Protein AF-A0A540LVG8-F1 (afdb_monomer)

InterPro domains:
  IPR021109 Aspartic peptidase domain superfamily [G3DSA:2.40.70.10] (1-71)
  IPR021109 Aspartic peptidase domain superfamily [SSF50630] (3-68)
  IPR032799 Xylanase inhibitor, C-terminal [PF14541] (2-68)

Solvent-accessible surface area (backbone atoms only — not comparable to full-atom values): 5016 Å² total; per-residue (Å²): 139,89,88,67,85,86,53,95,62,94,85,63,62,69,72,57,41,53,54,52,51,55,52,52,51,59,79,41,61,89,49,61,73,47,82,58,55,86,95,46,76,82,34,64,58,65,91,73,46,53,81,50,100,90,41,68,66,64,87,87,84,85,82,85,59,99,67,81,83,82,125

Foldseek 3Di:
DDDDPVDPDDDDDPVVVVVVLVVQCVQVVVFDFDDDDPPGDTHTDQVPWDADPVGTPGDDDDDDDPDPPPD

Secondary structure (DSSP, 8-state):
----SS-SS----HHHHHHHHHHHHHHTTTS-EE---TT-S-EE-GGGS-EETTEES--------S-----

Radius of gyration: 14.21 Å; Cα contacts (8 Å, |Δi|>4): 34; chains: 1; bounding box: 31×29×33 Å

Structure (mmCIF, N/CA/C/O backbone):
data_AF-A0A540LVG8-F1
#
_entry.id   AF-A0A540LVG8-F1
#
loop_
_atom_site.group_PDB
_atom_site.id
_atom_site.type_symbol
_atom_site.label_atom_id
_atom_site.label_alt_id
_atom_site.label_comp_id
_atom_site.label_asym_id
_atom_site.label_entity_id
_atom_site.label_seq_id
_atom_site.pdbx_PDB_ins_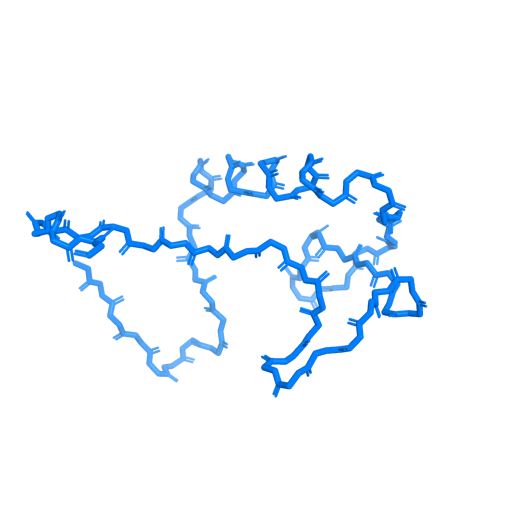code
_atom_site.Cartn_x
_atom_site.Cartn_y
_atom_site.Cartn_z
_atom_site.occupancy
_atom_site.B_iso_or_equiv
_atom_site.auth_seq_id
_atom_site.auth_comp_id
_atom_site.auth_asym_id
_atom_site.auth_atom_id
_atom_site.pdbx_PDB_model_num
ATOM 1 N N . MET A 1 1 ? -12.540 -0.490 17.101 1.00 68.56 1 MET A N 1
ATOM 2 C CA . MET A 1 1 ? -11.349 -0.969 16.366 1.00 68.56 1 MET A CA 1
ATOM 3 C C . MET A 1 1 ? -11.119 -2.405 16.797 1.00 68.56 1 MET A C 1
ATOM 5 O O . MET A 1 1 ? -11.073 -2.630 17.996 1.00 68.56 1 MET A O 1
ATOM 9 N N . ASN A 1 2 ? -11.107 -3.365 15.871 1.00 81.12 2 ASN A N 1
ATOM 10 C CA . ASN A 1 2 ? -10.903 -4.776 16.208 1.00 81.12 2 ASN A CA 1
ATOM 11 C C . ASN A 1 2 ? -9.481 -5.185 15.815 1.00 81.12 2 ASN A C 1
ATOM 13 O O . ASN A 1 2 ? -9.069 -4.908 14.688 1.00 81.12 2 ASN A O 1
ATOM 17 N N . ILE A 1 3 ? -8.758 -5.827 16.729 1.00 89.69 3 ILE A N 1
ATOM 18 C CA . ILE A 1 3 ? -7.419 -6.370 16.488 1.00 89.69 3 ILE A CA 1
ATOM 19 C C . ILE A 1 3 ? -7.562 -7.890 16.441 1.00 89.69 3 ILE A C 1
ATOM 21 O O . ILE A 1 3 ? -8.187 -8.485 17.314 1.00 89.69 3 ILE A O 1
ATOM 25 N N . SER A 1 4 ? -7.021 -8.516 15.399 1.00 93.88 4 SER A N 1
ATO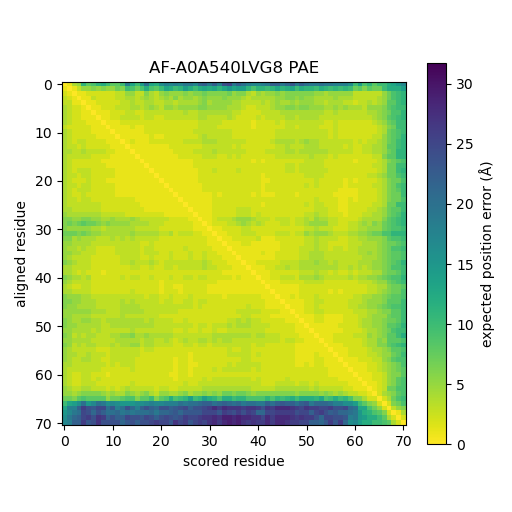M 26 C CA . SER A 1 4 ? -7.185 -9.947 15.140 1.00 93.88 4 SER A CA 1
ATOM 27 C C . SER A 1 4 ? -5.834 -10.609 14.914 1.00 93.88 4 SER A C 1
ATOM 29 O O . SER A 1 4 ? -5.017 -10.089 14.162 1.00 93.88 4 SER A O 1
ATOM 31 N N . THR A 1 5 ? -5.634 -11.775 15.527 1.00 96.19 5 THR A N 1
ATOM 32 C CA . THR A 1 5 ? -4.502 -12.681 15.264 1.00 96.19 5 THR A CA 1
ATOM 33 C C . THR A 1 5 ? -4.873 -13.822 14.314 1.00 96.19 5 THR A C 1
ATOM 35 O O . THR A 1 5 ? -3.998 -14.537 13.842 1.00 96.19 5 THR A O 1
ATOM 38 N N . VAL A 1 6 ? -6.168 -13.988 14.013 1.00 97.38 6 VAL A N 1
ATOM 39 C CA . VAL A 1 6 ? -6.680 -15.003 13.076 1.00 97.38 6 VAL A CA 1
ATOM 40 C C . VAL A 1 6 ? -6.378 -14.606 11.631 1.00 97.38 6 VAL A C 1
ATOM 42 O O . VAL A 1 6 ? -6.095 -15.459 10.795 1.00 97.38 6 VAL A O 1
ATOM 45 N N . ASN A 1 7 ? -6.425 -13.304 11.334 1.00 93.88 7 ASN A N 1
ATOM 46 C CA . ASN A 1 7 ? -6.141 -12.776 10.004 1.00 93.88 7 ASN A CA 1
ATOM 47 C C . ASN A 1 7 ? -4.660 -12.370 9.908 1.00 93.88 7 ASN A C 1
ATOM 49 O O . ASN A 1 7 ? -4.257 -11.444 10.611 1.00 93.88 7 ASN A O 1
ATOM 53 N N . PRO A 1 8 ? -3.851 -12.985 9.025 1.00 95.06 8 PRO A N 1
ATOM 54 C CA . PRO A 1 8 ? -2.416 -12.695 8.925 1.00 95.06 8 PRO A CA 1
ATOM 55 C C . PRO A 1 8 ? -2.100 -11.351 8.247 1.00 95.06 8 PRO A C 1
ATOM 57 O O . PRO A 1 8 ? -0.951 -10.917 8.240 1.00 95.06 8 PRO A O 1
ATOM 60 N N . TYR A 1 9 ? -3.105 -10.694 7.662 1.00 95.56 9 TYR A N 1
ATOM 61 C CA . TYR A 1 9 ? -2.978 -9.414 6.970 1.00 95.56 9 TYR A CA 1
ATOM 62 C C . TYR A 1 9 ? -4.099 -8.464 7.383 1.00 95.56 9 TYR A C 1
ATOM 64 O O . TYR A 1 9 ? -5.197 -8.891 7.746 1.00 95.56 9 TYR A O 1
ATOM 72 N N . THR A 1 10 ? -3.843 -7.162 7.264 1.00 94.56 10 THR A N 1
ATOM 73 C CA . THR A 1 10 ? -4.841 -6.126 7.538 1.00 94.56 10 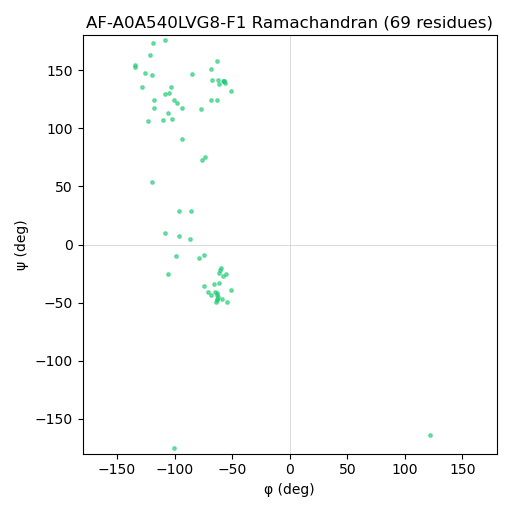THR A CA 1
ATOM 74 C C . THR A 1 10 ? -6.017 -6.229 6.572 1.00 94.56 10 THR A C 1
ATOM 76 O O . THR A 1 10 ? -5.851 -6.150 5.353 1.00 94.56 10 THR A O 1
ATOM 79 N N . ILE A 1 11 ? -7.225 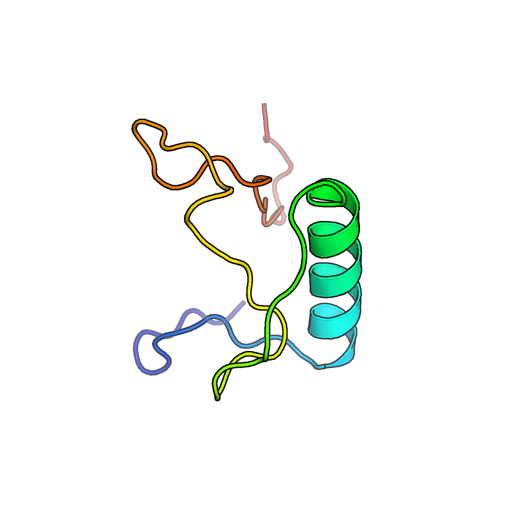-6.343 7.123 1.00 94.81 11 ILE A N 1
ATOM 80 C CA . ILE A 1 11 ? -8.474 -6.321 6.360 1.00 94.81 11 ILE A CA 1
ATOM 81 C C . ILE A 1 11 ? -9.088 -4.926 6.470 1.00 94.81 11 ILE A C 1
ATOM 83 O O . ILE A 1 11 ? -9.346 -4.433 7.566 1.00 94.81 11 ILE A O 1
ATOM 87 N N . LEU A 1 12 ? -9.351 -4.300 5.323 1.00 94.50 12 LEU A N 1
ATOM 88 C CA . LEU A 1 12 ? -9.996 -2.991 5.224 1.00 94.50 12 LEU A CA 1
ATOM 89 C C . LEU A 1 12 ? -11.305 -3.112 4.442 1.00 94.50 12 LEU A C 1
ATOM 91 O O . LEU A 1 12 ? -11.391 -3.865 3.470 1.00 94.50 12 LEU A O 1
ATOM 95 N N . LYS A 1 13 ? -12.314 -2.312 4.813 1.00 95.94 13 LYS A N 1
ATOM 96 C CA . LYS A 1 13 ? -13.512 -2.130 3.978 1.00 95.94 13 LYS A CA 1
ATOM 97 C C . LYS A 1 13 ? -13.078 -1.633 2.596 1.00 95.94 13 LYS A C 1
ATOM 99 O O . LYS A 1 13 ? -12.200 -0.780 2.503 1.00 95.94 13 LYS A O 1
ATOM 104 N N . THR A 1 14 ? -13.716 -2.114 1.531 1.00 96.81 14 THR A N 1
ATOM 105 C CA . THR A 1 14 ? -13.308 -1.854 0.138 1.00 96.81 14 THR A CA 1
ATOM 106 C C . THR A 1 14 ? -13.087 -0.374 -0.188 1.00 96.81 14 THR A C 1
ATOM 108 O O . THR A 1 14 ? -12.124 -0.045 -0.874 1.00 96.81 14 THR A O 1
ATOM 111 N N . SER A 1 15 ? -13.924 0.533 0.330 1.00 97.38 15 SER A N 1
ATOM 112 C CA . SER A 1 15 ? -13.746 1.979 0.132 1.00 97.38 15 SER A CA 1
ATOM 113 C C . SER A 1 15 ? -12.429 2.490 0.724 1.00 97.38 15 SER A C 1
ATOM 115 O O . SER A 1 15 ? -11.692 3.205 0.052 1.00 97.38 15 SER A O 1
ATOM 117 N N . LEU A 1 16 ? -12.098 2.073 1.949 1.00 95.50 16 LEU A N 1
ATOM 118 C CA . LEU A 1 16 ? -10.860 2.449 2.628 1.00 95.50 16 LEU A CA 1
ATOM 119 C C . LEU A 1 16 ? -9.643 1.781 1.981 1.00 95.50 16 LEU A C 1
ATOM 121 O O . LEU A 1 16 ? -8.629 2.439 1.773 1.00 95.50 16 LEU A O 1
ATOM 125 N N . TYR A 1 17 ? -9.767 0.507 1.596 1.00 96.38 17 TYR A N 1
ATOM 126 C CA . TYR A 1 17 ? -8.729 -0.208 0.854 1.00 96.38 17 TYR A CA 1
ATOM 127 C C . TYR A 1 17 ? -8.337 0.539 -0.426 1.00 96.38 17 TYR A C 1
ATOM 129 O O . TYR A 1 17 ? -7.158 0.790 -0.659 1.00 96.38 17 TYR A O 1
ATOM 137 N N . ASN A 1 18 ? -9.323 0.941 -1.234 1.00 97.25 18 ASN A N 1
ATOM 138 C CA . ASN A 1 18 ? -9.071 1.636 -2.494 1.00 97.25 18 ASN A CA 1
ATOM 139 C C . ASN A 1 18 ? -8.392 2.993 -2.271 1.00 97.25 18 ASN A C 1
ATOM 141 O O . ASN A 1 18 ? -7.436 3.313 -2.974 1.00 97.25 18 ASN A O 1
ATOM 145 N N . VAL A 1 19 ? -8.851 3.776 -1.288 1.00 97.69 19 VAL A N 1
ATOM 146 C CA . VAL A 1 19 ? -8.240 5.075 -0.957 1.00 97.69 19 VAL A CA 1
ATOM 147 C C . VAL A 1 19 ? -6.799 4.892 -0.479 1.00 97.69 19 VAL A C 1
ATOM 149 O O . VAL A 1 19 ? -5.902 5.550 -1.004 1.00 97.69 19 VAL A O 1
ATOM 152 N N . MET A 1 20 ? -6.560 3.960 0.448 1.00 96.56 20 MET A N 1
ATOM 153 C CA . MET A 1 20 ? -5.228 3.702 0.995 1.00 96.56 20 MET A CA 1
ATOM 154 C C . MET A 1 20 ? -4.256 3.210 -0.082 1.00 96.56 20 MET A C 1
ATOM 156 O O . MET A 1 20 ? -3.153 3.736 -0.200 1.00 96.56 20 MET A O 1
ATOM 160 N N . VAL A 1 21 ? -4.664 2.239 -0.907 1.00 97.06 21 VAL A N 1
ATOM 161 C CA . VAL A 1 21 ? -3.817 1.713 -1.989 1.00 97.06 21 VAL A CA 1
ATOM 162 C C . VAL A 1 21 ? -3.512 2.795 -3.019 1.00 97.06 21 VAL A C 1
ATOM 164 O O . VAL A 1 21 ? -2.371 2.899 -3.461 1.00 97.06 21 VAL A O 1
ATOM 167 N N . ASN A 1 22 ? -4.492 3.623 -3.384 1.00 97.06 22 ASN A N 1
ATOM 168 C CA . ASN A 1 22 ? -4.267 4.716 -4.326 1.00 97.06 22 ASN A CA 1
ATOM 169 C C . ASN A 1 22 ? -3.295 5.764 -3.768 1.00 97.06 22 ASN A C 1
ATOM 171 O O . ASN A 1 22 ? -2.442 6.236 -4.515 1.00 97.06 22 ASN A O 1
ATOM 175 N N . ALA A 1 23 ? -3.404 6.117 -2.484 1.00 97.75 23 ALA A N 1
ATOM 176 C CA . ALA A 1 23 ? -2.463 7.026 -1.831 1.00 97.75 23 ALA A CA 1
ATOM 177 C C . ALA A 1 23 ? -1.052 6.422 -1.787 1.00 97.75 23 ALA A C 1
ATOM 179 O O . ALA A 1 23 ? -0.104 7.037 -2.265 1.00 97.75 23 ALA A O 1
ATOM 180 N N . PHE A 1 24 ? -0.925 5.174 -1.332 1.00 97.19 24 PHE A N 1
ATOM 181 C CA . PHE A 1 24 ? 0.361 4.488 -1.250 1.00 97.19 24 PHE A CA 1
ATOM 182 C C . PHE A 1 24 ? 1.050 4.383 -2.618 1.00 97.19 24 PHE A C 1
ATOM 184 O O . PHE A 1 24 ? 2.222 4.719 -2.743 1.00 97.19 24 PHE A O 1
ATOM 191 N N . VAL A 1 25 ? 0.319 3.976 -3.665 1.00 96.31 25 VAL A N 1
ATOM 192 C CA . VAL A 1 25 ? 0.850 3.860 -5.038 1.00 96.31 25 VAL A CA 1
ATOM 193 C C . VAL A 1 25 ? 1.333 5.208 -5.584 1.00 96.31 25 VAL A C 1
ATOM 195 O O . VAL A 1 25 ? 2.296 5.227 -6.347 1.00 96.31 25 VAL A O 1
ATOM 198 N N . LYS A 1 26 ? 0.696 6.324 -5.205 1.00 96.75 26 LYS A N 1
ATOM 199 C CA . LYS A 1 26 ? 1.153 7.668 -5.592 1.00 96.75 26 LYS A CA 1
ATOM 200 C C . LYS A 1 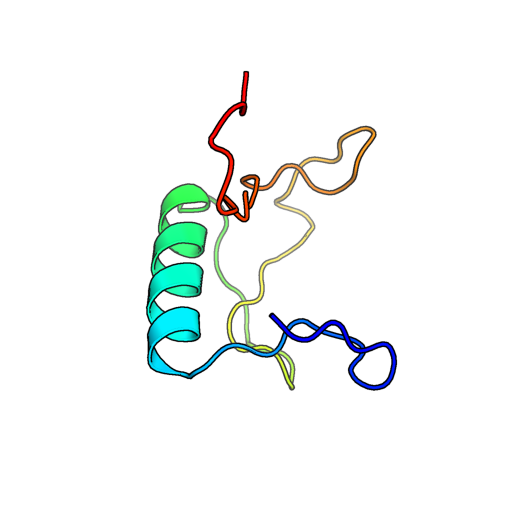26 ? 2.479 8.030 -4.926 1.00 96.75 26 LYS A C 1
ATOM 202 O O . LYS A 1 26 ? 3.372 8.518 -5.609 1.00 96.75 26 LYS A O 1
ATOM 207 N N . GLU A 1 27 ? 2.632 7.733 -3.640 1.00 97.06 27 GLU A N 1
ATOM 208 C CA . GLU A 1 27 ? 3.877 7.999 -2.909 1.00 97.06 27 GLU A CA 1
ATOM 209 C C . GLU A 1 27 ? 5.051 7.155 -3.430 1.00 97.06 27 GLU A C 1
ATOM 211 O O . GLU A 1 27 ? 6.184 7.627 -3.513 1.00 97.06 27 GLU A O 1
ATOM 216 N N . VAL A 1 28 ? 4.785 5.922 -3.879 1.00 95.25 28 VAL A N 1
ATOM 217 C CA . VAL A 1 28 ? 5.794 5.061 -4.521 1.00 95.25 28 VAL A CA 1
ATOM 218 C C . VAL A 1 28 ? 5.770 5.122 -6.050 1.00 95.25 28 VAL A C 1
ATOM 220 O O . VAL A 1 28 ? 6.161 4.155 -6.699 1.00 95.25 28 VAL A O 1
ATOM 223 N N . ALA A 1 29 ? 5.361 6.240 -6.662 1.00 93.50 29 ALA A N 1
ATOM 224 C CA . ALA A 1 29 ? 5.175 6.339 -8.120 1.00 93.50 29 ALA A CA 1
ATOM 225 C C . ALA A 1 29 ? 6.410 5.951 -8.962 1.00 93.50 29 ALA A C 1
ATOM 227 O O . ALA A 1 29 ? 6.271 5.531 -10.110 1.00 93.50 29 ALA A O 1
ATOM 228 N N . LYS A 1 30 ? 7.622 6.063 -8.400 1.00 92.88 30 LYS A N 1
ATOM 229 C CA . LYS A 1 30 ? 8.879 5.659 -9.057 1.00 92.88 30 LYS A CA 1
ATOM 230 C C . LYS A 1 30 ? 9.143 4.147 -9.021 1.00 92.88 30 LYS A C 1
ATOM 232 O O . LYS A 1 30 ? 10.051 3.684 -9.705 1.00 92.88 30 LYS A O 1
ATOM 237 N N . ILE A 1 31 ? 8.382 3.382 -8.238 1.00 94.06 31 ILE A N 1
ATOM 238 C CA . ILE A 1 31 ? 8.493 1.927 -8.109 1.00 94.06 31 ILE A CA 1
ATOM 239 C C . ILE A 1 31 ? 7.365 1.294 -8.942 1.00 94.06 31 ILE A C 1
ATOM 241 O O . ILE A 1 31 ? 6.197 1.354 -8.549 1.00 94.06 31 ILE A O 1
ATOM 245 N N . PRO A 1 32 ? 7.675 0.658 -10.089 1.00 91.62 32 PRO A N 1
ATOM 246 C CA . PRO A 1 32 ? 6.653 0.070 -10.943 1.00 91.62 32 PRO A CA 1
ATOM 247 C C . PRO A 1 32 ? 5.875 -1.035 -10.230 1.00 91.62 32 PRO A C 1
ATOM 249 O O . PRO A 1 32 ? 6.453 -1.905 -9.564 1.00 91.62 32 PRO A O 1
ATOM 252 N N . ARG A 1 33 ? 4.554 -1.043 -10.431 1.00 95.38 33 ARG A N 1
ATOM 253 C CA . ARG A 1 33 ? 3.725 -2.186 -10.045 1.00 95.38 33 ARG A CA 1
ATOM 254 C C . ARG A 1 33 ? 4.064 -3.385 -10.921 1.00 95.38 33 ARG A C 1
ATOM 256 O O . ARG A 1 33 ? 4.272 -3.254 -12.124 1.00 95.38 33 ARG A O 1
ATOM 263 N N . VAL A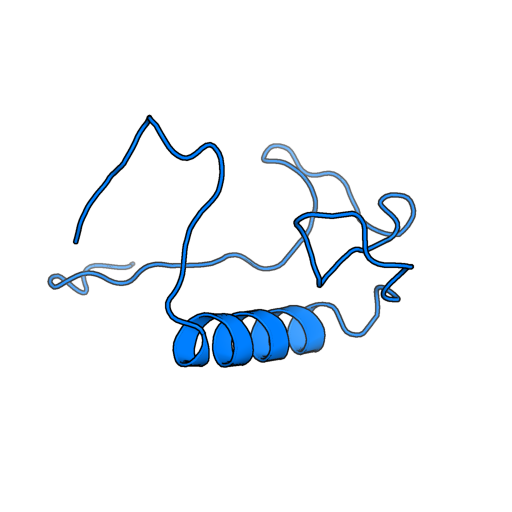 1 34 ? 4.067 -4.559 -10.308 1.00 97.06 34 VAL A N 1
ATOM 264 C CA . VAL A 1 34 ? 4.178 -5.842 -11.006 1.00 97.06 34 VAL A CA 1
ATOM 265 C C . VAL A 1 34 ? 2.846 -6.582 -10.966 1.00 97.06 34 VAL A C 1
ATOM 267 O O . VAL A 1 34 ? 1.882 -6.131 -10.338 1.00 97.06 34 VAL A O 1
ATOM 270 N N . LYS A 1 35 ? 2.788 -7.730 -11.647 1.00 97.88 35 LYS A N 1
ATOM 271 C CA . LYS A 1 35 ? 1.624 -8.616 -11.624 1.00 97.88 35 LYS A CA 1
ATOM 272 C C . LYS A 1 35 ? 1.214 -8.912 -10.177 1.00 97.88 35 LYS A C 1
ATOM 274 O O . LYS A 1 35 ? 2.049 -9.243 -9.339 1.00 97.88 35 LYS A O 1
ATOM 279 N N . ALA A 1 36 ? -0.082 -8.782 -9.913 1.00 97.69 36 ALA A N 1
ATOM 280 C CA . ALA A 1 36 ? -0.670 -9.090 -8.621 1.00 97.69 36 ALA A CA 1
ATOM 281 C C . ALA A 1 36 ? -0.483 -10.574 -8.265 1.00 97.69 36 ALA A C 1
ATOM 283 O O . ALA A 1 36 ? -0.613 -11.448 -9.127 1.00 97.69 36 ALA A O 1
ATOM 284 N N . VAL A 1 37 ? -0.216 -10.843 -6.989 1.00 97.69 37 VAL A N 1
ATOM 285 C CA . VAL A 1 37 ? -0.107 -12.191 -6.424 1.00 97.69 37 VAL A CA 1
ATOM 286 C C . VAL A 1 37 ? -1.197 -12.333 -5.374 1.00 97.69 37 VAL A C 1
ATOM 288 O O . VAL A 1 37 ? -1.208 -11.585 -4.399 1.00 97.69 37 VAL A O 1
ATOM 291 N N . ALA A 1 38 ? -2.127 -13.268 -5.582 1.00 95.69 38 ALA A N 1
ATOM 292 C CA . ALA A 1 38 ? -3.242 -13.477 -4.665 1.00 95.69 38 ALA A CA 1
ATOM 293 C C . ALA A 1 38 ? -2.733 -13.752 -3.232 1.00 95.69 38 ALA A C 1
ATOM 295 O O . ALA A 1 38 ? -1.755 -14.484 -3.075 1.00 95.69 38 ALA A O 1
ATOM 296 N N . PRO A 1 39 ? -3.372 -13.178 -2.193 1.00 95.62 39 PRO A N 1
ATOM 297 C CA . PRO A 1 39 ? -4.612 -12.387 -2.225 1.00 95.62 39 PRO A CA 1
ATOM 298 C C . PRO A 1 39 ? -4.419 -10.877 -2.500 1.00 95.62 39 PRO A C 1
ATOM 300 O O . PRO A 1 39 ? -5.384 -10.112 -2.448 1.00 95.62 39 PRO A O 1
ATOM 303 N N . PHE A 1 40 ? -3.201 -10.416 -2.787 1.00 96.81 40 PHE A N 1
ATOM 304 C CA . PHE A 1 40 ? -2.873 -8.996 -2.922 1.00 96.81 40 PHE A CA 1
ATOM 305 C C . PHE A 1 40 ? -3.148 -8.448 -4.320 1.00 96.81 40 PHE A C 1
ATOM 307 O O . PHE A 1 40 ? -2.961 -9.125 -5.328 1.00 96.81 40 PHE A O 1
ATOM 314 N N . ARG A 1 41 ? -3.553 -7.173 -4.387 1.00 94.56 41 ARG A N 1
ATOM 315 C CA . ARG A 1 41 ? -3.798 -6.469 -5.659 1.00 94.56 41 ARG A CA 1
ATOM 316 C C . ARG A 1 41 ? -2.702 -5.466 -6.010 1.00 94.56 41 ARG A C 1
ATOM 318 O O . ARG A 1 41 ? -2.516 -5.182 -7.189 1.00 94.56 41 ARG A O 1
ATOM 325 N N . ALA A 1 42 ? -1.973 -4.932 -5.029 1.00 95.62 42 ALA A N 1
ATOM 326 C CA . ALA A 1 42 ? -0.853 -4.012 -5.234 1.00 95.62 42 ALA A CA 1
ATOM 327 C C . ALA A 1 42 ? 0.466 -4.709 -4.879 1.00 95.62 42 ALA A C 1
ATOM 329 O O . ALA A 1 42 ? 0.745 -4.951 -3.710 1.00 95.62 42 ALA A O 1
ATOM 330 N N . CYS A 1 43 ? 1.251 -5.049 -5.902 1.00 97.12 43 CYS A N 1
ATOM 331 C CA . CYS A 1 43 ? 2.533 -5.734 -5.765 1.00 97.12 43 CYS A CA 1
ATOM 332 C C . CYS A 1 43 ? 3.625 -4.931 -6.477 1.00 97.12 43 CYS A C 1
ATOM 334 O O . CYS A 1 43 ? 3.360 -4.304 -7.506 1.00 97.12 43 CYS A O 1
ATOM 336 N N . PHE A 1 44 ? 4.847 -4.987 -5.951 1.00 96.88 44 PHE A N 1
ATOM 337 C CA . PHE A 1 44 ? 6.010 -4.248 -6.448 1.00 96.88 44 PHE A CA 1
ATOM 338 C C . PHE A 1 44 ? 7.229 -5.168 -6.529 1.00 96.88 44 PHE A C 1
ATOM 340 O O . PHE A 1 44 ? 7.326 -6.145 -5.785 1.00 96.88 44 PHE A O 1
ATOM 347 N N . ASN A 1 45 ? 8.165 -4.861 -7.428 1.00 95.19 45 ASN A N 1
ATOM 348 C CA . ASN A 1 45 ? 9.435 -5.579 -7.494 1.00 95.19 45 ASN A CA 1
ATOM 349 C C . ASN A 1 45 ? 10.362 -5.099 -6.370 1.00 95.19 45 ASN A C 1
ATOM 351 O O . ASN A 1 45 ? 10.783 -3.943 -6.373 1.00 95.19 45 ASN A O 1
ATOM 355 N N . SER A 1 46 ? 10.716 -5.992 -5.445 1.00 94.38 46 SER A N 1
ATOM 356 C CA . SER A 1 46 ? 11.574 -5.674 -4.298 1.00 94.38 46 SER A CA 1
ATOM 357 C C . SER A 1 46 ? 12.972 -5.192 -4.689 1.00 94.38 46 SER A C 1
ATOM 359 O O . SER A 1 46 ? 13.565 -4.426 -3.940 1.00 94.38 46 SER A O 1
ATOM 361 N N . LYS A 1 47 ? 13.480 -5.551 -5.878 1.00 95.19 47 LYS A N 1
ATOM 362 C CA . LYS A 1 47 ? 14.782 -5.068 -6.380 1.00 95.19 47 LYS A CA 1
ATOM 363 C C . LYS A 1 47 ? 14.844 -3.545 -6.544 1.00 95.19 47 LYS A C 1
ATOM 365 O O . LYS A 1 47 ? 15.932 -2.984 -6.548 1.00 95.19 47 LYS A O 1
ATOM 370 N N . ASN A 1 48 ? 13.689 -2.894 -6.677 1.00 95.19 48 ASN A N 1
ATOM 371 C CA . ASN A 1 48 ? 13.573 -1.446 -6.849 1.00 95.19 48 ASN A CA 1
ATOM 372 C C . ASN A 1 48 ? 13.298 -0.716 -5.523 1.00 95.19 48 ASN A C 1
ATOM 374 O O . ASN A 1 48 ? 12.989 0.474 -5.540 1.00 95.19 48 ASN A O 1
ATOM 378 N N . ILE A 1 49 ? 13.349 -1.420 -4.389 1.00 96.44 49 ILE A N 1
ATOM 379 C CA . ILE A 1 49 ? 13.038 -0.875 -3.068 1.00 96.44 49 ILE A CA 1
ATOM 380 C C . ILE A 1 49 ? 14.293 -0.972 -2.204 1.00 96.44 49 ILE A C 1
ATOM 382 O O . ILE A 1 49 ? 14.860 -2.049 -2.036 1.00 96.44 49 ILE A O 1
ATOM 386 N N . GLY A 1 50 ? 14.731 0.162 -1.653 1.00 96.19 50 GLY A N 1
ATOM 387 C CA . GLY A 1 50 ? 15.863 0.194 -0.729 1.00 96.19 50 GLY A CA 1
ATOM 388 C C . GLY A 1 50 ? 15.579 -0.596 0.551 1.00 96.19 50 GLY A C 1
ATOM 389 O O . GLY A 1 50 ? 14.426 -0.792 0.931 1.00 96.19 50 GLY A O 1
ATOM 390 N N . SER A 1 51 ? 16.631 -1.027 1.245 1.00 96.75 51 SER A N 1
ATOM 391 C CA . SER A 1 51 ? 16.514 -1.660 2.561 1.00 96.75 51 SER A CA 1
ATOM 392 C C . SER A 1 51 ? 16.907 -0.672 3.651 1.00 96.75 51 SER A C 1
ATOM 394 O O . SER A 1 51 ? 17.923 0.011 3.539 1.00 96.75 51 SER A O 1
ATOM 396 N N . THR A 1 52 ? 16.126 -0.622 4.723 1.00 97.44 52 THR A N 1
ATOM 397 C CA . THR A 1 52 ? 16.422 0.153 5.933 1.00 97.44 52 THR A CA 1
ATOM 398 C C . THR A 1 52 ? 16.545 -0.785 7.133 1.00 97.44 52 THR A C 1
ATOM 400 O O . THR A 1 52 ? 16.237 -1.974 7.038 1.00 97.44 52 THR A O 1
ATOM 403 N N . ARG A 1 53 ? 16.939 -0.252 8.296 1.00 97.69 53 ARG A N 1
ATOM 404 C CA . ARG A 1 53 ? 16.977 -1.011 9.559 1.00 97.69 53 ARG A CA 1
ATOM 405 C C . ARG A 1 53 ? 15.610 -1.595 9.955 1.00 97.69 53 ARG A C 1
ATOM 407 O O . ARG A 1 53 ? 15.570 -2.595 10.658 1.00 97.69 53 ARG A O 1
ATOM 414 N N . VAL A 1 54 ? 14.510 -0.970 9.531 1.00 97.00 54 VAL A N 1
ATOM 415 C CA . VAL A 1 54 ? 13.135 -1.329 9.930 1.00 97.00 54 VAL A CA 1
ATOM 416 C C . VAL A 1 54 ? 12.335 -1.992 8.804 1.00 97.00 54 VAL A C 1
ATOM 418 O O . VAL A 1 54 ? 11.131 -2.186 8.938 1.00 97.00 54 VAL A O 1
ATOM 421 N N . GLY A 1 55 ? 12.995 -2.355 7.699 1.00 96.38 55 GL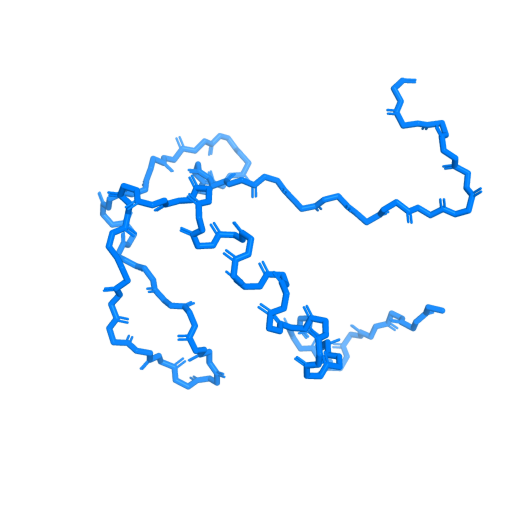Y A N 1
ATOM 422 C CA . GLY A 1 55 ? 12.369 -3.005 6.549 1.00 96.38 55 GLY A CA 1
ATOM 423 C C . GLY A 1 55 ? 12.532 -2.225 5.240 1.00 96.38 55 GLY A C 1
ATOM 424 O O . GLY A 1 55 ? 13.403 -1.353 5.140 1.00 96.38 55 GLY A O 1
ATOM 425 N N . PRO A 1 56 ? 11.733 -2.550 4.209 1.00 96.88 56 PRO A N 1
ATOM 426 C CA . PRO A 1 56 ? 11.791 -1.883 2.912 1.00 96.88 56 PRO A CA 1
ATOM 427 C C . PRO A 1 56 ? 11.549 -0.371 3.025 1.00 96.88 56 PRO A C 1
ATOM 429 O O . PRO A 1 56 ? 10.686 0.067 3.782 1.00 96.88 56 PRO A O 1
ATOM 432 N N . ALA A 1 57 ? 12.289 0.426 2.255 1.00 96.38 57 ALA A N 1
ATOM 433 C CA . ALA A 1 57 ? 12.170 1.881 2.193 1.00 96.38 57 ALA A CA 1
ATOM 434 C C . ALA A 1 57 ? 10.897 2.296 1.433 1.00 96.38 57 ALA A C 1
ATOM 436 O O . ALA A 1 57 ? 10.948 2.690 0.266 1.00 96.38 57 ALA A O 1
ATOM 437 N N . VAL A 1 58 ? 9.749 2.158 2.092 1.00 96.31 58 VAL A N 1
ATOM 438 C CA . VAL A 1 58 ? 8.420 2.525 1.587 1.00 96.31 58 VAL A CA 1
ATOM 439 C C . VAL A 1 58 ? 7.755 3.549 2.519 1.00 96.31 58 VAL A C 1
ATOM 441 O O . VAL A 1 58 ? 8.207 3.708 3.653 1.00 96.31 58 VAL A O 1
ATOM 444 N N . PRO A 1 59 ? 6.702 4.256 2.071 1.00 96.88 59 PRO A N 1
ATOM 445 C CA . PRO A 1 59 ? 5.988 5.224 2.897 1.00 96.88 59 PRO A CA 1
ATOM 446 C C . PRO A 1 59 ? 5.434 4.600 4.181 1.00 96.88 59 PRO A C 1
ATOM 448 O O . PRO A 1 59 ? 4.911 3.482 4.161 1.00 96.88 59 PRO A O 1
ATOM 451 N N . TYR A 1 60 ? 5.515 5.347 5.282 1.00 96.31 60 TYR A N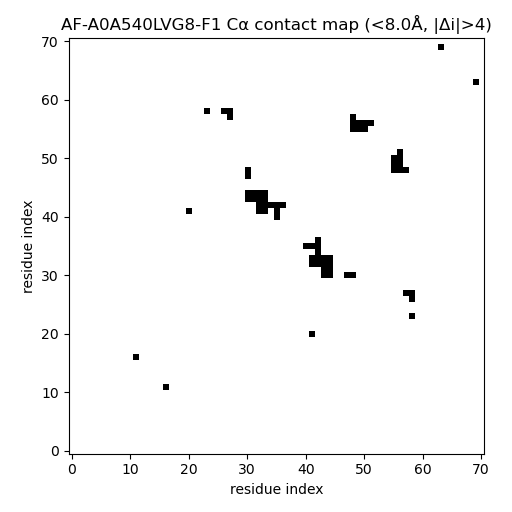 1
ATOM 452 C CA . TYR A 1 60 ? 4.874 4.982 6.543 1.00 96.31 60 TYR A CA 1
ATOM 453 C C . TYR A 1 60 ? 3.346 5.059 6.425 1.00 96.31 60 TYR A C 1
ATOM 455 O O . TYR A 1 60 ? 2.800 5.828 5.633 1.00 96.31 60 TYR A O 1
ATOM 463 N N . ILE A 1 61 ? 2.655 4.235 7.214 1.00 95.06 61 ILE A N 1
ATOM 464 C CA . ILE A 1 61 ? 1.196 4.250 7.338 1.00 95.06 61 ILE A CA 1
ATOM 465 C C . ILE A 1 61 ? 0.872 4.464 8.811 1.00 95.06 61 ILE A C 1
ATOM 467 O O . ILE A 1 61 ? 0.993 3.537 9.613 1.00 95.06 61 ILE A O 1
ATOM 471 N N . ASP A 1 62 ? 0.425 5.670 9.144 1.00 93.50 62 ASP A N 1
ATOM 472 C CA . ASP A 1 62 ? 0.080 6.043 10.512 1.00 93.50 62 ASP A CA 1
ATOM 473 C C . ASP A 1 62 ? -1.432 5.923 10.741 1.00 93.50 62 ASP A C 1
ATOM 475 O O . ASP A 1 62 ? -2.248 6.543 10.055 1.00 93.50 62 ASP A O 1
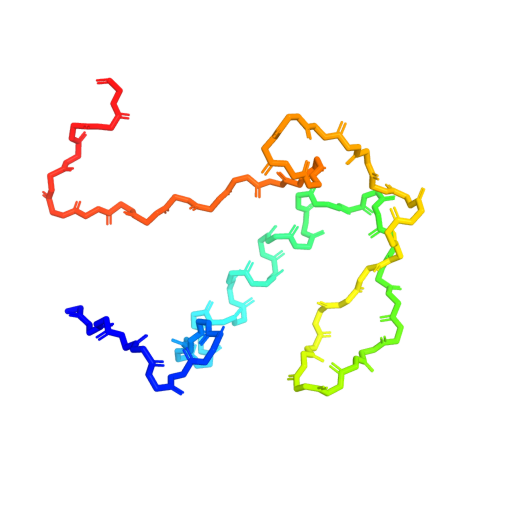ATOM 479 N N . LEU A 1 63 ? -1.826 5.107 11.722 1.00 91.06 63 LEU A N 1
ATOM 480 C CA . LEU A 1 63 ? -3.217 4.965 12.155 1.00 91.06 63 LEU A CA 1
ATOM 481 C C . LEU A 1 63 ? -3.484 5.917 13.325 1.00 91.06 63 LEU A C 1
ATOM 483 O O . LEU A 1 63 ? -3.297 5.557 14.486 1.00 91.06 63 LEU A O 1
ATOM 487 N N . VAL A 1 64 ? -3.923 7.137 13.017 1.00 89.50 64 VAL A N 1
ATOM 488 C CA . VAL A 1 64 ? -4.223 8.155 14.035 1.00 89.50 64 VAL A CA 1
ATOM 489 C C . VAL A 1 64 ? -5.460 7.747 14.846 1.00 89.50 64 VAL A C 1
ATOM 491 O O . VAL A 1 64 ? -6.532 7.496 14.292 1.00 89.50 64 VAL A O 1
ATOM 494 N N . MET A 1 65 ? -5.305 7.671 16.170 1.00 84.75 65 MET A N 1
ATOM 495 C CA . MET A 1 65 ? -6.369 7.318 17.117 1.00 84.75 65 MET A CA 1
ATOM 496 C C . MET A 1 65 ? -6.962 8.567 17.792 1.00 84.75 65 MET A C 1
ATOM 498 O O . MET A 1 65 ? -6.629 9.697 17.454 1.00 84.75 65 MET A O 1
ATOM 502 N N . GLN A 1 66 ? -7.876 8.366 18.746 1.00 80.62 66 GLN A N 1
ATOM 503 C CA . GLN A 1 66 ? -8.650 9.433 19.400 1.00 80.62 66 GLN A CA 1
ATOM 504 C C . GLN A 1 66 ? -7.797 10.483 20.136 1.00 80.62 66 GLN A C 1
ATOM 506 O O . GLN A 1 66 ? -8.274 11.591 20.362 1.00 80.62 66 GLN A O 1
ATOM 511 N N . SER A 1 67 ? -6.546 10.172 20.483 1.00 76.62 67 SER A N 1
ATOM 512 C CA . SER A 1 67 ? -5.581 11.135 21.017 1.00 76.62 67 SER A CA 1
ATOM 513 C C . SER A 1 67 ? -4.541 11.487 19.954 1.00 76.62 67 SER A C 1
ATOM 515 O O . SER A 1 67 ? -3.712 10.655 19.591 1.00 76.62 67 SER A O 1
ATOM 517 N N . ALA A 1 68 ? -4.554 12.737 19.495 1.00 62.88 68 ALA A N 1
ATOM 518 C CA . ALA A 1 68 ? -3.632 13.256 18.486 1.00 62.88 68 ALA A CA 1
ATOM 519 C C . ALA A 1 68 ? -2.294 13.759 19.070 1.00 62.88 68 ALA A C 1
ATOM 521 O O . ALA A 1 68 ? -1.676 14.654 18.500 1.00 62.88 68 ALA A O 1
ATOM 522 N N . SER A 1 69 ? -1.826 13.200 20.194 1.00 59.47 69 SER A N 1
ATOM 523 C CA . SER A 1 69 ? -0.447 13.434 20.650 1.00 59.47 69 SER A CA 1
ATOM 524 C C . SER A 1 69 ? 0.485 12.592 19.783 1.00 59.47 69 SER A C 1
ATOM 526 O O . SER A 1 69 ? 0.950 11.531 20.188 1.00 59.47 69 SER A O 1
ATOM 528 N N . VAL A 1 70 ? 0.647 13.018 18.536 1.00 61.09 70 VAL A N 1
ATOM 529 C CA . VAL A 1 70 ? 1.439 12.335 17.514 1.00 61.09 70 VAL A CA 1
ATOM 530 C C . VAL A 1 70 ? 2.542 13.287 17.077 1.00 61.09 70 VAL A C 1
ATOM 532 O O . VAL A 1 70 ? 2.593 13.628 15.912 1.00 61.09 70 VAL A O 1
ATOM 535 N N . TYR A 1 71 ? 3.322 13.787 18.040 1.00 54.38 71 TYR A N 1
ATOM 536 C CA . TYR A 1 71 ? 4.681 14.338 17.943 1.00 54.38 71 TYR A CA 1
ATOM 537 C C . TYR A 1 71 ? 5.207 14.577 19.361 1.00 54.38 71 TYR A C 1
ATOM 539 O O . TYR A 1 71 ? 4.391 14.979 20.224 1.00 54.38 71 TYR A O 1
#

Sequence (71 aa):
MNISTVNPYTILKTSLYNVMVNAFVKEVAKIPRVKAVAPFRACFNSKNIGSTRVGPAVPYIDLVMQSASVY

Organism: Malus baccata (NCBI:txid106549)

Mean predicted aligned error: 4.53 Å

pLDDT: mean 92.43, std 9.5, range [54.38, 97.88]